Protein AF-A0A957T5J5-F1 (afdb_monomer_lite)

Sequence (113 aa):
MWCHVLLAAPVLGLGLFFVLPFGVALGLYLILVLLSLLLYAKIAESMYSPVITGREALIGQIVTTTNDGAIHWQGEWWSARPRLPSCRVRIVDLNGLEAQVESVDTVSTGRSQ

Radius of gyration: 27.14 Å; chains: 1; bounding box: 50×18×90 Å

Structure (mmCIF, N/CA/C/O backbone):
data_AF-A0A957T5J5-F1
#
_entry.id   AF-A0A957T5J5-F1
#
loop_
_atom_site.group_PDB
_atom_site.id
_atom_site.type_symbol
_atom_site.label_atom_id
_atom_site.label_alt_id
_atom_site.label_comp_id
_atom_site.label_asym_id
_atom_site.label_entity_id
_atom_site.label_seq_id
_atom_site.pdbx_PDB_ins_code
_atom_site.Cartn_x
_atom_site.Cartn_y
_atom_site.Cartn_z
_atom_site.occupancy
_atom_site.B_iso_or_equiv
_atom_site.auth_seq_id
_atom_site.auth_comp_id
_atom_site.auth_asym_id
_atom_site.auth_atom_id
_atom_site.pdbx_PDB_model_num
ATOM 1 N N . MET A 1 1 ? -5.905 -3.148 -19.528 1.00 49.50 1 MET A N 1
ATOM 2 C CA . MET A 1 1 ? -5.708 -3.097 -20.999 1.00 49.50 1 MET A CA 1
ATOM 3 C C . MET A 1 1 ? -4.505 -2.239 -21.425 1.00 49.50 1 MET A C 1
ATOM 5 O O . MET A 1 1 ? -3.931 -2.535 -22.459 1.00 49.50 1 MET A O 1
ATOM 9 N N . TRP A 1 2 ? -4.057 -1.243 -20.639 1.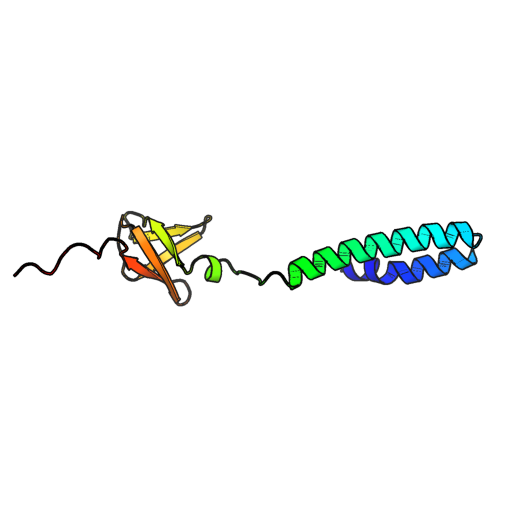00 54.22 2 TRP A N 1
ATOM 10 C CA . TRP A 1 2 ? -2.880 -0.407 -20.965 1.00 54.22 2 TRP A CA 1
ATOM 11 C C . TRP A 1 2 ? -1.510 -1.016 -20.590 1.00 54.22 2 TRP A C 1
ATOM 13 O O . TRP A 1 2 ? -0.501 -0.640 -21.178 1.00 54.22 2 TRP A O 1
ATOM 23 N N . CYS A 1 3 ? -1.453 -2.005 -19.684 1.00 58.47 3 CYS A N 1
ATOM 24 C CA . CYS A 1 3 ? -0.200 -2.696 -19.327 1.00 58.47 3 CYS A CA 1
ATOM 25 C C . CYS A 1 3 ? 0.502 -3.360 -20.523 1.00 58.47 3 CYS A C 1
ATOM 27 O O . CYS A 1 3 ? 1.724 -3.459 -20.533 1.00 58.47 3 CYS A O 1
ATOM 29 N N . HIS A 1 4 ? -0.242 -3.794 -21.544 1.00 57.38 4 HIS A N 1
ATOM 30 C CA . HIS A 1 4 ? 0.338 -4.465 -22.711 1.00 57.38 4 HIS A CA 1
ATOM 31 C C . HIS A 1 4 ? 1.097 -3.501 -23.632 1.00 57.38 4 HIS A C 1
ATOM 33 O O . HIS A 1 4 ? 2.071 -3.905 -24.258 1.00 57.38 4 HIS A O 1
ATOM 39 N N . VAL A 1 5 ? 0.709 -2.221 -23.665 1.00 61.19 5 VAL A N 1
ATOM 40 C CA . VAL A 1 5 ? 1.402 -1.187 -24.454 1.00 61.19 5 VAL A CA 1
ATOM 41 C C . VAL A 1 5 ? 2.771 -0.879 -23.848 1.00 61.19 5 VAL A C 1
ATOM 43 O O . VAL A 1 5 ? 3.754 -0.754 -24.572 1.00 61.19 5 VAL A O 1
ATOM 46 N N . LEU A 1 6 ? 2.858 -0.839 -22.515 1.00 61.22 6 LEU A N 1
ATOM 47 C CA . LEU A 1 6 ? 4.119 -0.614 -21.808 1.00 61.22 6 LEU A CA 1
ATOM 48 C C . LEU A 1 6 ? 5.092 -1.798 -21.971 1.00 61.22 6 LEU A C 1
ATOM 50 O O . LEU A 1 6 ? 6.286 -1.597 -22.157 1.00 61.22 6 LEU A O 1
ATOM 54 N N . LEU A 1 7 ? 4.568 -3.030 -21.985 1.00 60.38 7 LEU A N 1
ATOM 55 C CA . LEU A 1 7 ? 5.337 -4.253 -22.260 1.00 60.38 7 LEU A CA 1
ATOM 56 C C . LEU A 1 7 ? 5.806 -4.366 -23.721 1.00 60.38 7 LEU A C 1
ATOM 58 O O . LEU A 1 7 ? 6.778 -5.066 -23.988 1.00 60.38 7 LEU A O 1
ATOM 62 N N . ALA A 1 8 ? 5.152 -3.675 -24.661 1.00 63.19 8 ALA A N 1
ATOM 63 C CA . ALA A 1 8 ? 5.552 -3.631 -26.069 1.00 63.19 8 ALA A CA 1
ATOM 64 C C . ALA A 1 8 ? 6.620 -2.559 -26.373 1.00 63.19 8 ALA A C 1
ATOM 66 O O . ALA A 1 8 ? 7.191 -2.554 -27.466 1.00 63.19 8 ALA A O 1
ATOM 67 N N . ALA A 1 9 ? 6.939 -1.677 -25.418 1.00 63.91 9 ALA A N 1
ATOM 68 C CA . ALA A 1 9 ? 7.957 -0.636 -25.571 1.00 63.91 9 ALA A CA 1
ATOM 69 C C . ALA A 1 9 ? 9.352 -1.154 -26.003 1.00 63.91 9 ALA A C 1
ATOM 71 O O . ALA A 1 9 ? 9.962 -0.526 -26.874 1.00 63.91 9 ALA A O 1
ATOM 72 N N . PRO A 1 10 ? 9.859 -2.305 -25.508 1.00 63.78 10 PRO A N 1
ATOM 73 C CA . PRO A 1 10 ? 11.129 -2.868 -25.978 1.00 63.78 10 PRO A CA 1
ATOM 74 C C . PRO A 1 10 ? 11.076 -3.316 -27.447 1.00 63.78 10 PRO A C 1
ATOM 76 O O . PRO A 1 10 ? 12.061 -3.184 -28.171 1.00 63.78 10 PRO A O 1
ATOM 79 N N . VAL A 1 11 ? 9.915 -3.793 -27.913 1.00 68.44 11 VAL A N 1
ATOM 80 C CA . VAL A 1 11 ? 9.704 -4.223 -29.307 1.00 68.44 11 VAL A CA 1
ATOM 81 C C . VAL A 1 11 ? 9.683 -3.015 -30.249 1.00 68.44 11 VAL A C 1
ATOM 83 O O . VAL A 1 11 ? 10.287 -3.056 -31.319 1.00 68.44 11 VAL A O 1
ATOM 86 N N . LEU A 1 12 ? 9.068 -1.904 -29.824 1.00 66.69 12 LEU A N 1
ATOM 87 C CA . LEU A 1 12 ? 9.106 -0.632 -30.559 1.00 66.69 12 LEU A CA 1
ATOM 88 C C . LEU A 1 12 ? 10.530 -0.056 -30.646 1.00 66.69 12 LEU A C 1
ATOM 90 O O . LEU A 1 12 ? 10.918 0.467 -31.690 1.00 66.69 12 LEU A O 1
ATOM 94 N N . GLY A 1 13 ? 11.332 -0.208 -29.587 1.00 64.56 13 GLY A N 1
ATOM 95 C CA . GLY A 1 13 ? 12.746 0.180 -29.584 1.00 64.56 13 GLY A CA 1
ATOM 96 C C . GLY A 1 13 ? 13.601 -0.598 -30.593 1.00 64.56 13 GLY A C 1
ATOM 97 O O . GLY A 1 13 ? 14.483 -0.019 -31.225 1.00 64.56 13 GLY A O 1
ATOM 98 N N . LEU A 1 14 ? 13.299 -1.882 -30.812 1.00 66.31 14 LEU A N 1
ATOM 99 C CA . LEU A 1 14 ? 13.972 -2.712 -31.820 1.00 66.31 14 LEU A CA 1
ATOM 100 C C . LEU A 1 14 ? 13.677 -2.251 -33.256 1.00 66.31 14 LEU A C 1
ATOM 102 O O . LEU A 1 14 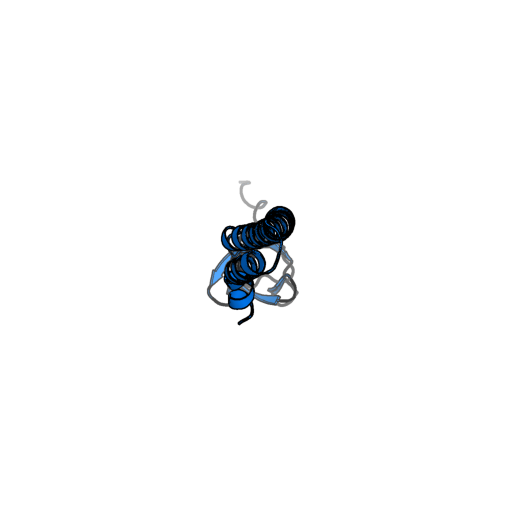? 14.573 -2.257 -34.099 1.00 66.31 14 LEU A O 1
ATOM 106 N N . GLY A 1 15 ? 12.448 -1.801 -33.530 1.00 67.44 15 GLY A N 1
ATOM 107 C CA . GLY A 1 15 ? 12.090 -1.210 -34.825 1.00 67.44 15 GLY A CA 1
ATOM 108 C C . GLY A 1 15 ? 12.859 0.083 -35.123 1.00 67.44 15 GLY A C 1
ATOM 109 O O . GLY A 1 15 ? 13.197 0.356 -36.273 1.00 67.44 15 GLY A O 1
ATOM 110 N N . LEU A 1 16 ? 13.211 0.848 -34.085 1.00 65.38 16 LEU A N 1
ATOM 111 C CA . LEU A 1 16 ? 13.984 2.085 -34.215 1.00 65.38 16 LEU A CA 1
ATOM 112 C C . LEU A 1 16 ? 15.431 1.840 -34.672 1.00 65.38 16 LEU A C 1
ATOM 114 O O . LEU A 1 16 ? 15.971 2.644 -35.429 1.00 65.38 16 LEU A O 1
ATOM 118 N N . PHE A 1 17 ? 16.036 0.714 -34.279 1.00 66.69 17 PHE A N 1
ATOM 119 C CA . PHE A 1 17 ? 17.382 0.316 -34.715 1.00 66.69 17 PHE A CA 1
ATOM 120 C C . PHE A 1 17 ? 17.483 0.026 -36.219 1.00 66.69 17 PHE A C 1
ATOM 122 O O . PHE A 1 17 ? 18.576 0.079 -36.775 1.00 66.69 17 PHE A O 1
ATOM 129 N N . PHE A 1 18 ? 16.358 -0.261 -36.881 1.00 69.19 18 PHE A N 1
ATOM 130 C CA . PHE A 1 18 ? 16.314 -0.495 -38.326 1.00 69.19 18 PHE A CA 1
ATOM 131 C C . PHE A 1 18 ? 16.289 0.795 -39.157 1.00 69.19 18 PHE A C 1
ATOM 133 O O . PHE A 1 18 ? 16.599 0.754 -40.345 1.00 69.19 18 PHE A O 1
ATOM 140 N N . VAL A 1 19 ? 15.914 1.930 -38.556 1.00 68.75 19 VAL A N 1
ATOM 141 C CA . VAL A 1 19 ? 15.697 3.203 -39.272 1.00 68.75 19 VAL A CA 1
ATOM 142 C C . VAL A 1 19 ? 16.691 4.285 -38.838 1.00 68.75 19 VAL A C 1
ATOM 144 O O . VAL A 1 19 ? 17.053 5.139 -39.645 1.00 68.75 19 VAL A O 1
ATOM 147 N N . LEU A 1 20 ? 17.153 4.261 -37.582 1.00 65.81 20 LEU A N 1
ATOM 148 C CA . LEU A 1 20 ? 18.031 5.286 -37.012 1.00 65.81 20 LEU A CA 1
ATOM 149 C C . LEU A 1 20 ? 19.477 4.794 -36.817 1.00 65.81 20 LEU A C 1
ATOM 151 O O . LEU A 1 20 ? 19.698 3.635 -36.468 1.00 65.81 20 LEU A O 1
ATOM 155 N N . PRO A 1 21 ? 20.478 5.689 -36.950 1.00 73.94 21 PRO A N 1
ATOM 156 C CA . PRO A 1 21 ? 21.867 5.374 -36.636 1.00 73.94 21 PRO A CA 1
ATOM 157 C C . PRO A 1 21 ? 22.022 4.914 -35.180 1.00 73.94 21 PRO A C 1
ATOM 159 O O . PRO A 1 21 ? 21.412 5.470 -34.262 1.00 73.94 21 PRO A O 1
ATOM 162 N N . PHE A 1 22 ? 22.894 3.919 -34.986 1.00 70.44 22 PHE A N 1
ATOM 163 C CA . PHE A 1 22 ? 23.053 3.131 -33.756 1.00 70.44 22 PHE A CA 1
ATOM 164 C C . PHE A 1 22 ? 23.092 3.973 -32.470 1.00 70.44 22 PHE A C 1
ATOM 166 O O . PHE A 1 22 ? 22.442 3.633 -31.487 1.00 70.44 22 PHE A O 1
ATOM 173 N N . GLY A 1 23 ? 23.803 5.107 -32.479 1.00 73.06 23 GLY A N 1
ATOM 174 C CA . GLY A 1 23 ? 23.922 5.982 -31.308 1.00 73.06 23 GLY A CA 1
ATOM 175 C C . GLY A 1 23 ? 22.606 6.643 -30.879 1.00 73.06 23 GLY A C 1
ATOM 176 O O . GLY A 1 23 ? 22.325 6.730 -29.685 1.00 73.06 23 GLY A O 1
ATOM 177 N N . VAL A 1 24 ? 21.769 7.067 -31.832 1.00 74.69 24 VAL A N 1
ATOM 178 C CA . VAL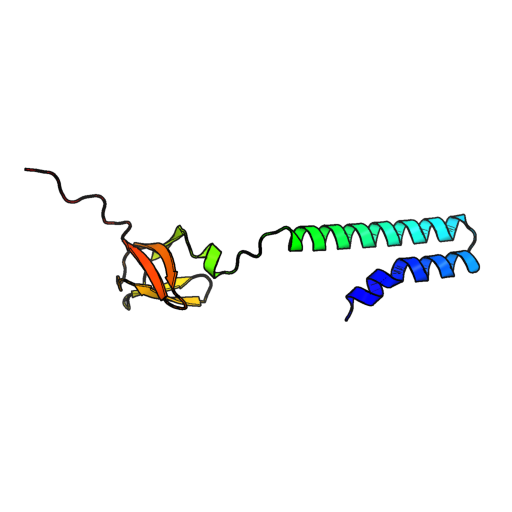 A 1 24 ? 20.483 7.722 -31.529 1.00 74.69 24 VAL A CA 1
ATOM 179 C C . VAL A 1 24 ? 19.457 6.685 -31.071 1.00 74.69 24 VAL A C 1
ATOM 181 O O . VAL A 1 24 ? 18.740 6.912 -30.097 1.00 74.69 24 VAL A O 1
ATOM 184 N N . ALA A 1 25 ? 19.434 5.518 -31.723 1.00 75.31 25 ALA A N 1
ATOM 185 C CA . ALA A 1 25 ? 18.567 4.409 -31.332 1.00 75.31 25 ALA A CA 1
ATOM 186 C C . ALA A 1 25 ? 18.901 3.896 -29.920 1.00 75.31 25 ALA A C 1
ATOM 188 O O . ALA A 1 25 ? 17.995 3.695 -29.111 1.00 75.31 25 ALA A O 1
ATOM 189 N N . LEU A 1 26 ? 20.192 3.771 -29.588 1.00 77.12 26 LEU A N 1
ATOM 190 C CA . LEU A 1 26 ? 20.646 3.366 -28.257 1.00 77.12 26 LEU A CA 1
ATOM 191 C C . LEU A 1 26 ? 20.213 4.364 -27.174 1.00 77.12 26 LEU A C 1
ATOM 193 O O . LEU A 1 26 ? 19.730 3.948 -26.122 1.00 77.12 26 LEU A O 1
ATOM 197 N N . GLY A 1 27 ? 20.342 5.670 -27.433 1.00 79.75 27 GLY A N 1
ATOM 198 C CA . GLY A 1 27 ? 19.916 6.709 -26.493 1.00 79.75 27 GLY A CA 1
ATOM 199 C C . GLY A 1 27 ? 18.415 6.651 -26.196 1.00 79.75 27 GLY A C 1
ATOM 200 O O . GLY A 1 27 ? 18.011 6.632 -25.034 1.00 79.75 27 GLY A O 1
ATOM 201 N N . LEU A 1 28 ? 17.585 6.549 -27.238 1.00 77.62 28 LEU A N 1
ATOM 202 C CA . LEU A 1 28 ? 16.129 6.440 -27.087 1.00 77.62 28 LEU A CA 1
ATOM 203 C C . LEU A 1 28 ? 15.714 5.133 -26.400 1.00 77.62 28 LEU A C 1
ATOM 205 O O . LEU A 1 28 ? 14.822 5.138 -25.550 1.00 77.62 28 LEU A O 1
ATOM 209 N N . TYR A 1 29 ? 16.392 4.028 -26.717 1.00 75.75 29 TYR A N 1
ATOM 210 C CA . TYR A 1 29 ? 16.158 2.739 -26.073 1.00 75.75 29 TYR A CA 1
ATOM 211 C C . TYR A 1 29 ? 16.483 2.781 -24.576 1.00 75.75 29 TYR A C 1
ATOM 213 O O . TYR A 1 29 ? 15.677 2.335 -23.763 1.00 75.75 29 TYR A O 1
ATOM 221 N N . LEU A 1 30 ? 17.620 3.367 -24.191 1.00 80.38 30 LEU A N 1
ATOM 222 C CA . LEU A 1 30 ? 17.994 3.510 -22.782 1.00 80.38 30 LEU A CA 1
ATOM 223 C C . LEU A 1 30 ? 16.984 4.353 -21.998 1.00 80.38 30 LEU A C 1
ATOM 225 O O . LEU A 1 30 ? 16.639 3.987 -20.876 1.00 80.38 30 LEU A O 1
ATOM 229 N N . ILE A 1 31 ? 16.466 5.435 -22.589 1.00 83.06 31 ILE A N 1
ATOM 230 C CA . ILE A 1 31 ? 15.419 6.257 -21.964 1.00 83.06 31 ILE A CA 1
ATOM 231 C C . ILE A 1 31 ? 14.144 5.433 -21.744 1.00 83.06 31 ILE A C 1
ATOM 233 O O . ILE A 1 31 ? 13.573 5.462 -20.654 1.00 83.06 31 ILE A O 1
ATOM 237 N N . LEU A 1 32 ? 13.717 4.666 -22.751 1.00 82.56 32 LEU A N 1
ATOM 238 C CA . LEU A 1 32 ? 12.544 3.792 -22.651 1.00 82.56 32 LEU A CA 1
ATOM 239 C C . LEU A 1 32 ? 12.713 2.719 -21.573 1.00 82.56 32 LEU A C 1
ATOM 241 O O . LEU A 1 32 ? 11.806 2.515 -20.765 1.00 82.56 32 LEU A O 1
ATOM 245 N N . VAL A 1 33 ? 13.873 2.060 -21.530 1.00 82.50 33 VAL A N 1
ATOM 246 C CA . VAL A 1 33 ? 14.186 1.048 -20.511 1.00 82.50 33 VAL A CA 1
ATOM 247 C C . VAL A 1 33 ? 14.175 1.668 -19.119 1.00 82.50 33 VAL A C 1
ATOM 249 O O . VAL A 1 33 ? 13.559 1.105 -18.216 1.00 82.50 33 VAL A O 1
ATOM 252 N N . LEU A 1 34 ? 14.796 2.837 -18.943 1.00 86.31 34 LEU A N 1
ATOM 253 C CA . LEU A 1 34 ? 14.825 3.529 -17.657 1.00 86.31 34 LEU A CA 1
ATOM 254 C C . LEU A 1 34 ? 13.411 3.887 -17.184 1.00 86.31 34 LEU A C 1
ATOM 256 O O . LEU A 1 34 ? 13.060 3.625 -16.034 1.00 86.31 34 LEU A O 1
ATOM 260 N N . LEU A 1 35 ? 12.579 4.429 -18.076 1.00 84.06 35 LEU A N 1
ATOM 261 C CA . LEU A 1 35 ? 11.198 4.783 -17.756 1.00 84.06 35 LEU A CA 1
ATOM 262 C C . LEU A 1 35 ? 10.367 3.542 -17.397 1.00 84.06 35 LEU A C 1
ATOM 264 O O . LEU A 1 35 ? 9.626 3.552 -16.413 1.00 84.06 35 LEU A O 1
ATOM 268 N N . SER A 1 36 ? 10.534 2.455 -18.154 1.00 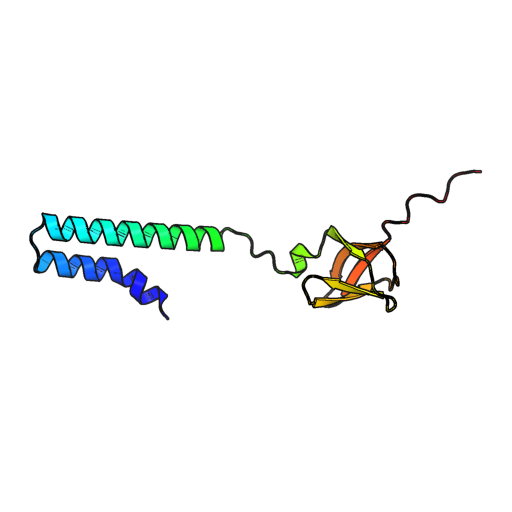79.12 36 SER A N 1
ATOM 269 C CA . SER A 1 36 ? 9.879 1.178 -17.870 1.00 79.12 36 SER A CA 1
ATOM 270 C C . SER A 1 36 ? 10.301 0.626 -16.512 1.00 79.12 36 SER A C 1
ATOM 272 O O . SER A 1 36 ? 9.450 0.156 -15.761 1.00 79.12 36 SER A O 1
ATOM 274 N N . LEU A 1 37 ? 11.592 0.695 -16.178 1.00 84.50 37 LEU A N 1
ATOM 275 C CA . LEU A 1 37 ? 12.121 0.196 -14.913 1.00 84.50 37 LEU A CA 1
ATOM 276 C C . LEU A 1 37 ? 11.577 0.996 -13.724 1.00 84.50 37 LEU A C 1
ATOM 278 O O . LEU A 1 37 ? 11.181 0.399 -12.726 1.00 84.50 37 LEU A O 1
ATOM 282 N N . LEU A 1 38 ? 11.489 2.326 -13.847 1.00 85.50 38 LEU A N 1
ATOM 283 C CA . LEU A 1 38 ? 10.889 3.190 -12.825 1.00 85.50 38 LEU A CA 1
ATOM 284 C C . LEU A 1 38 ? 9.411 2.859 -12.592 1.00 85.50 38 LEU A C 1
ATOM 286 O O . LEU A 1 38 ? 8.977 2.759 -11.443 1.00 85.50 38 LEU A O 1
ATOM 290 N N . LEU A 1 39 ? 8.641 2.645 -13.664 1.00 83.06 39 LEU A N 1
ATOM 291 C CA . LEU A 1 39 ? 7.246 2.221 -13.536 1.00 83.06 39 LEU A CA 1
ATOM 292 C C . LEU A 1 39 ? 7.139 0.840 -12.883 1.00 83.06 39 LEU A C 1
ATOM 294 O O . LEU A 1 39 ? 6.328 0.656 -11.977 1.00 83.06 39 LEU A O 1
ATOM 298 N N . TYR A 1 40 ? 7.969 -0.116 -13.302 1.00 79.44 40 TYR A N 1
ATOM 299 C CA . TYR A 1 40 ? 7.965 -1.463 -12.732 1.00 79.44 40 TYR A CA 1
ATOM 300 C C . TYR A 1 40 ? 8.337 -1.457 -11.251 1.00 79.44 40 TYR A C 1
ATOM 302 O O . TYR A 1 40 ? 7.709 -2.161 -10.467 1.00 79.44 40 TYR A O 1
ATOM 310 N N . ALA A 1 41 ? 9.305 -0.628 -10.855 1.00 82.81 41 ALA A N 1
ATOM 311 C CA . ALA A 1 41 ? 9.681 -0.446 -9.460 1.00 82.81 41 ALA A CA 1
ATOM 312 C C . ALA A 1 41 ? 8.502 0.081 -8.631 1.00 82.81 41 ALA A C 1
ATOM 314 O O . ALA A 1 41 ? 8.236 -0.448 -7.558 1.00 82.81 41 ALA A O 1
ATOM 315 N N . LYS A 1 42 ? 7.743 1.054 -9.150 1.00 79.56 42 LYS A N 1
ATOM 316 C CA . LYS A 1 42 ? 6.543 1.583 -8.481 1.00 79.56 42 LYS A CA 1
ATOM 317 C C . LYS A 1 42 ? 5.411 0.563 -8.379 1.00 79.56 42 LYS A C 1
ATOM 319 O O . LYS A 1 42 ? 4.739 0.487 -7.354 1.00 79.56 42 LYS A O 1
ATOM 324 N N . ILE A 1 43 ? 5.206 -0.240 -9.420 1.00 78.38 43 ILE A N 1
ATOM 325 C CA . ILE A 1 43 ? 4.218 -1.325 -9.399 1.00 78.38 43 ILE A CA 1
ATOM 326 C C . ILE A 1 43 ? 4.640 -2.404 -8.397 1.00 78.38 43 ILE A C 1
ATOM 328 O O . ILE A 1 43 ? 3.818 -2.852 -7.606 1.00 78.38 43 ILE A O 1
ATOM 332 N N . ALA A 1 44 ? 5.918 -2.787 -8.389 1.00 77.81 44 ALA A N 1
ATOM 333 C CA . ALA A 1 44 ? 6.458 -3.746 -7.435 1.00 77.81 44 ALA A CA 1
ATOM 334 C C . ALA A 1 44 ? 6.348 -3.221 -5.998 1.00 77.81 44 ALA A C 1
ATOM 336 O O . ALA A 1 44 ? 5.908 -3.959 -5.128 1.00 77.81 44 ALA A O 1
ATOM 337 N N . GLU A 1 45 ? 6.655 -1.947 -5.755 1.00 77.81 45 GLU A N 1
ATOM 338 C CA . GLU A 1 45 ? 6.446 -1.282 -4.462 1.00 77.81 45 GLU A CA 1
ATOM 339 C C . GLU A 1 45 ? 4.976 -1.382 -4.021 1.00 77.81 45 GLU A C 1
ATOM 341 O O . GLU A 1 45 ? 4.702 -1.735 -2.880 1.00 77.81 45 GLU A O 1
ATOM 346 N N . SER A 1 46 ? 4.025 -1.185 -4.939 1.00 66.56 46 SER A N 1
ATOM 347 C CA . SER A 1 46 ? 2.594 -1.352 -4.658 1.00 66.56 46 SER A CA 1
ATOM 348 C C . SER A 1 46 ? 2.158 -2.808 -4.460 1.00 66.56 46 SER A C 1
ATOM 350 O O . SER A 1 46 ? 1.193 -3.034 -3.739 1.00 66.56 46 SER A O 1
ATOM 352 N N . MET A 1 47 ? 2.804 -3.781 -5.109 1.00 66.00 47 MET A N 1
ATOM 353 C CA . MET A 1 47 ? 2.490 -5.211 -4.957 1.00 66.00 47 MET A CA 1
ATOM 354 C C . MET A 1 47 ? 3.115 -5.820 -3.698 1.00 66.00 47 MET A C 1
ATOM 356 O O . MET A 1 47 ? 2.541 -6.735 -3.116 1.00 66.00 47 MET A O 1
ATOM 360 N N . TYR A 1 48 ? 4.295 -5.339 -3.301 1.00 64.94 48 TYR A N 1
ATOM 361 C CA . TYR A 1 48 ? 4.974 -5.735 -2.067 1.00 64.94 48 TYR A CA 1
ATOM 362 C C . TYR A 1 48 ? 4.504 -4.936 -0.854 1.00 64.94 48 TYR A C 1
ATOM 364 O O . TYR A 1 48 ? 4.749 -5.360 0.274 1.00 64.94 48 TYR A O 1
ATOM 372 N N . SER A 1 49 ? 3.817 -3.809 -1.059 1.00 50.56 49 SER A N 1
ATOM 373 C CA . SER A 1 49 ? 3.028 -3.202 0.002 1.00 50.56 49 SER A CA 1
ATOM 374 C C . SER A 1 49 ? 1.887 -4.171 0.319 1.00 50.56 49 SER A C 1
ATOM 376 O O . SER A 1 49 ? 1.071 -4.440 -0.568 1.00 50.56 49 SER A O 1
ATOM 378 N N . PRO A 1 50 ? 1.846 -4.766 1.527 1.00 49.53 50 PRO A N 1
ATOM 379 C CA . PRO A 1 50 ? 0.730 -5.613 1.904 1.00 49.53 50 PRO A CA 1
ATOM 380 C C . PRO A 1 50 ? -0.534 -4.787 1.707 1.00 49.53 50 PRO A C 1
ATOM 382 O O . PRO A 1 50 ? -0.604 -3.639 2.148 1.00 49.53 50 PRO A O 1
ATOM 385 N N . VAL A 1 51 ? -1.502 -5.351 0.987 1.00 52.66 51 VAL A N 1
ATOM 386 C CA . VAL A 1 51 ? -2.819 -4.747 0.823 1.00 52.66 51 VAL A CA 1
ATOM 387 C C . VAL A 1 51 ? -3.442 -4.744 2.210 1.00 52.66 51 VAL A C 1
ATOM 389 O O . VAL A 1 51 ? -4.133 -5.686 2.569 1.00 52.66 51 VAL A O 1
ATOM 392 N N . ILE A 1 52 ? -3.146 -3.719 3.010 1.00 52.00 52 ILE A N 1
ATOM 393 C CA . ILE A 1 52 ? -3.851 -3.448 4.251 1.00 52.00 52 ILE A CA 1
ATOM 394 C C . ILE A 1 52 ? -5.241 -3.053 3.787 1.00 52.00 52 ILE A C 1
ATOM 396 O O . ILE A 1 52 ? -5.515 -1.905 3.428 1.00 52.00 52 ILE A O 1
ATOM 400 N N . THR A 1 53 ? -6.111 -4.046 3.694 1.00 57.00 53 THR A N 1
ATOM 401 C CA . THR A 1 53 ? -7.527 -3.787 3.504 1.00 57.00 53 THR A CA 1
ATOM 402 C C . THR A 1 53 ? -7.993 -2.972 4.714 1.00 57.00 53 THR A C 1
ATOM 404 O O . THR A 1 53 ? -7.482 -3.162 5.817 1.00 57.00 53 THR A O 1
ATOM 407 N N . GLY A 1 54 ? -8.946 -2.043 4.551 1.00 58.88 54 GLY A N 1
ATOM 408 C CA . GLY A 1 54 ? -9.422 -1.189 5.659 1.00 58.88 54 GLY A CA 1
ATOM 409 C C . GLY A 1 54 ? -9.803 -1.971 6.930 1.00 58.88 54 GLY A C 1
ATOM 410 O O . GLY A 1 54 ? -9.702 -1.449 8.033 1.00 58.88 54 GLY A O 1
ATOM 411 N N . ARG A 1 55 ? -10.125 -3.263 6.777 1.00 60.69 55 ARG A N 1
ATOM 412 C CA . ARG A 1 55 ? -10.375 -4.238 7.845 1.00 60.69 55 ARG A CA 1
ATOM 413 C C . ARG A 1 55 ? -9.143 -4.511 8.719 1.00 60.69 55 ARG A C 1
ATOM 415 O O . ARG A 1 55 ? -9.241 -4.464 9.938 1.00 60.69 55 ARG A O 1
ATOM 422 N N . GLU A 1 56 ? -7.977 -4.747 8.129 1.00 64.94 56 GLU A N 1
ATOM 423 C CA . GLU A 1 56 ? -6.739 -4.997 8.886 1.00 64.94 56 GLU A CA 1
ATOM 424 C C . GLU A 1 56 ? -6.200 -3.712 9.526 1.00 64.94 56 GLU A C 1
ATOM 426 O O . GLU A 1 56 ? -5.641 -3.762 10.617 1.00 64.94 56 GLU A O 1
ATOM 431 N N . ALA A 1 57 ? -6.434 -2.550 8.900 1.00 69.38 57 ALA A N 1
ATOM 432 C CA . ALA A 1 57 ? -6.122 -1.245 9.493 1.00 69.38 57 ALA A CA 1
ATOM 433 C C . ALA A 1 57 ? -7.021 -0.884 10.689 1.00 69.38 57 ALA A C 1
ATOM 435 O O . ALA A 1 57 ? -6.625 -0.061 11.518 1.00 69.38 57 ALA A O 1
ATOM 436 N N . LEU A 1 58 ? -8.229 -1.458 10.759 1.00 73.94 58 LEU A N 1
ATOM 437 C CA . LEU A 1 58 ? -9.178 -1.232 11.851 1.00 73.94 58 LEU A CA 1
ATOM 438 C C . LEU A 1 58 ? -8.721 -1.911 13.148 1.00 73.94 58 LEU A C 1
ATOM 440 O O . LEU A 1 58 ? -8.925 -1.364 14.232 1.00 73.94 58 LEU A O 1
ATOM 444 N N . ILE A 1 59 ? -8.117 -3.098 13.048 1.00 80.06 59 ILE A N 1
ATOM 445 C CA . ILE A 1 59 ? -7.706 -3.900 14.205 1.00 80.06 59 ILE A CA 1
ATOM 446 C C . ILE A 1 59 ? -6.551 -3.198 14.937 1.00 80.06 59 ILE A C 1
ATOM 448 O O . ILE A 1 59 ? -5.537 -2.831 14.351 1.00 80.06 59 ILE A O 1
ATOM 452 N N . GLY A 1 60 ? -6.712 -2.996 16.244 1.00 79.19 60 GLY A N 1
ATOM 453 C CA . GLY A 1 60 ? -5.764 -2.303 17.118 1.00 79.19 60 GLY A CA 1
ATOM 454 C C . GLY A 1 60 ? -6.021 -0.802 17.283 1.00 79.19 60 GLY A C 1
ATOM 455 O O . GLY A 1 60 ? -5.418 -0.184 18.165 1.00 79.19 60 GLY A O 1
ATOM 456 N N . GLN A 1 61 ? -6.931 -0.208 16.503 1.00 83.38 61 GLN A N 1
ATOM 457 C CA . GLN A 1 61 ? -7.268 1.211 16.629 1.00 83.38 61 GLN A CA 1
ATOM 458 C C . GLN A 1 61 ? -8.143 1.489 17.855 1.00 83.38 61 GLN A C 1
ATOM 460 O O . GLN A 1 61 ? -9.015 0.696 18.220 1.00 83.38 61 GLN A O 1
ATOM 465 N N . ILE A 1 62 ? -7.916 2.647 18.480 1.00 85.62 62 ILE A N 1
ATOM 466 C CA . ILE A 1 62 ? -8.737 3.163 19.579 1.00 85.62 62 ILE A CA 1
ATOM 467 C C . ILE A 1 62 ? -9.639 4.250 19.014 1.00 85.62 62 ILE A C 1
ATOM 469 O O . ILE A 1 62 ? -9.166 5.280 18.536 1.00 85.62 62 ILE A O 1
ATOM 473 N N . VAL A 1 63 ? -10.942 4.020 19.087 1.00 86.06 63 VAL A N 1
ATOM 474 C CA . VAL A 1 63 ? -11.965 4.899 18.520 1.00 86.06 63 VAL A CA 1
ATOM 475 C C . VAL A 1 63 ? -13.008 5.230 19.576 1.00 86.06 63 VAL A C 1
ATOM 477 O O . VAL A 1 63 ? -13.271 4.445 20.490 1.00 86.06 63 VAL A O 1
ATOM 480 N N . THR A 1 64 ? -13.606 6.411 19.457 1.00 86.50 64 THR A N 1
ATOM 481 C CA . THR A 1 64 ? -14.751 6.796 20.283 1.00 86.50 64 THR A CA 1
ATOM 482 C C . THR A 1 64 ? -16.024 6.393 19.558 1.00 86.50 64 THR A C 1
ATOM 484 O O . THR A 1 64 ? -16.228 6.728 18.392 1.00 86.50 64 THR A O 1
ATOM 487 N N . THR A 1 65 ? -16.870 5.655 20.256 1.00 86.38 65 THR A N 1
ATOM 488 C CA . THR A 1 65 ? -18.189 5.247 19.767 1.00 86.38 65 THR A CA 1
ATOM 489 C C . THR A 1 65 ? -19.177 6.411 19.805 1.00 86.38 65 THR A C 1
ATOM 491 O O . THR A 1 65 ? -19.046 7.342 20.598 1.00 86.38 65 THR A O 1
ATOM 494 N N . THR A 1 66 ? -20.186 6.362 18.939 1.00 86.06 66 THR A N 1
ATOM 495 C CA . THR A 1 66 ? -21.309 7.315 18.939 1.00 86.06 66 THR A CA 1
ATOM 496 C C . THR A 1 66 ? -22.307 6.956 20.054 1.00 86.06 66 THR A C 1
ATOM 498 O O . THR A 1 66 ? -22.217 5.879 20.643 1.00 86.06 66 THR A O 1
ATOM 501 N N . ASN A 1 67 ? -23.296 7.815 20.325 1.00 82.56 67 ASN A N 1
ATOM 502 C CA . ASN A 1 67 ? -24.385 7.540 21.276 1.00 82.56 67 ASN A CA 1
ATOM 503 C C . ASN A 1 67 ? -25.147 6.229 20.987 1.00 82.56 67 ASN A C 1
ATOM 505 O O . ASN A 1 67 ? -25.652 5.606 21.913 1.00 82.56 67 ASN A O 1
ATOM 509 N N . ASP A 1 68 ? -25.182 5.776 19.730 1.00 80.31 68 ASP A N 1
ATOM 510 C CA . ASP A 1 68 ? -25.814 4.506 19.336 1.00 80.31 68 ASP A CA 1
ATOM 511 C C . ASP A 1 68 ? -24.877 3.288 19.479 1.00 80.31 68 ASP A C 1
ATOM 513 O O . ASP A 1 68 ? -25.239 2.160 19.136 1.00 80.31 68 ASP A O 1
ATOM 517 N N . GLY A 1 69 ? -23.648 3.507 19.959 1.00 80.94 69 GLY A N 1
ATOM 518 C CA . GLY A 1 69 ? -22.590 2.500 20.059 1.00 80.94 69 GLY A CA 1
ATOM 519 C C . GLY A 1 69 ? -22.020 2.052 18.710 1.00 80.94 69 GLY A C 1
ATOM 520 O O . GLY A 1 69 ? -21.386 1.004 18.628 1.00 80.94 69 GLY A O 1
ATOM 521 N N . ALA A 1 70 ? -22.254 2.823 17.646 1.00 84.94 70 ALA A N 1
ATOM 522 C CA . ALA A 1 70 ? -21.622 2.629 16.345 1.00 84.94 70 ALA A CA 1
ATOM 523 C C . ALA A 1 70 ? -20.239 3.296 16.295 1.00 84.94 70 ALA A C 1
ATOM 525 O O . ALA A 1 70 ? -19.997 4.316 16.950 1.00 84.94 70 ALA A O 1
ATOM 526 N N . ILE A 1 71 ? -19.345 2.729 15.491 1.00 85.75 71 ILE A N 1
ATOM 527 C CA . ILE A 1 71 ? -17.995 3.239 15.249 1.00 85.75 71 ILE A CA 1
ATOM 528 C C . ILE A 1 71 ? -17.974 3.897 13.877 1.00 85.75 71 ILE A C 1
ATOM 530 O O . ILE A 1 71 ? -18.408 3.297 12.898 1.00 85.75 71 ILE A O 1
ATOM 534 N N . HIS A 1 72 ? -17.441 5.112 13.808 1.00 83.81 72 HIS A N 1
ATOM 535 C CA . HIS A 1 72 ? -17.209 5.811 12.552 1.00 83.81 72 HIS A CA 1
ATOM 536 C C . HIS A 1 72 ? -15.702 5.921 12.311 1.00 83.81 72 HIS A C 1
ATOM 538 O O . HIS A 1 72 ? -14.997 6.567 13.090 1.00 83.81 72 HIS A O 1
ATOM 544 N N . TRP A 1 73 ? -15.200 5.283 11.253 1.00 79.19 73 TRP A N 1
ATOM 545 C CA . TRP A 1 73 ? -13.773 5.265 10.928 1.00 79.19 73 TRP A CA 1
ATOM 546 C C 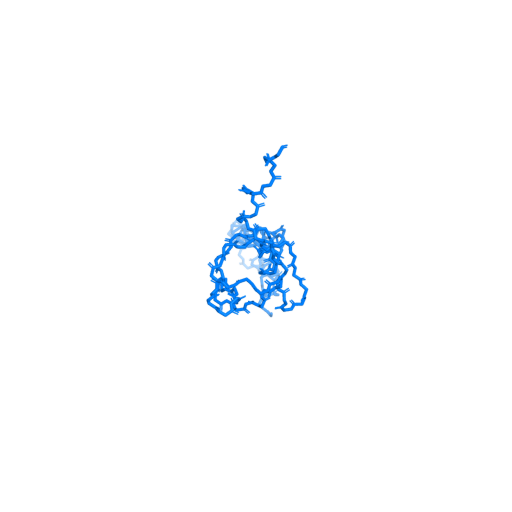. TRP A 1 73 ? -13.563 5.469 9.429 1.00 79.19 73 TRP A C 1
ATOM 548 O O . TRP A 1 73 ? -14.138 4.748 8.625 1.00 79.19 73 TRP A O 1
ATOM 558 N N . GLN A 1 74 ? -12.771 6.483 9.057 1.00 75.12 74 GLN A N 1
ATOM 559 C CA . GLN A 1 74 ? -12.460 6.845 7.659 1.00 75.12 74 GLN A CA 1
ATOM 560 C C . GLN A 1 74 ? -13.692 6.960 6.726 1.00 75.12 74 GLN A C 1
ATOM 562 O O . GLN A 1 74 ? -13.590 6.731 5.526 1.00 75.12 74 GLN A O 1
ATOM 567 N N . GLY A 1 75 ? -14.860 7.340 7.262 1.00 75.75 75 GLY A N 1
ATOM 568 C CA . GLY A 1 75 ? -16.104 7.468 6.489 1.00 75.75 75 GLY A CA 1
ATOM 569 C C . GLY A 1 75 ? -16.963 6.200 6.426 1.00 75.75 75 GLY A C 1
ATOM 570 O O . GLY A 1 75 ? -18.034 6.230 5.821 1.00 75.75 75 GLY A O 1
ATOM 571 N N . GLU A 1 76 ? -16.536 5.106 7.060 1.00 78.56 76 GLU A N 1
ATOM 572 C CA . GLU A 1 76 ? -17.302 3.865 7.177 1.00 78.56 76 GLU A CA 1
ATOM 573 C C . GLU A 1 76 ? -17.931 3.719 8.568 1.00 78.56 76 GLU A C 1
ATOM 575 O O . GLU A 1 76 ? -17.327 4.054 9.593 1.00 78.56 76 GLU A O 1
ATOM 580 N N . TRP A 1 77 ? -19.155 3.186 8.597 1.00 83.88 77 TRP A N 1
ATOM 581 C CA . TRP A 1 77 ? -19.898 2.892 9.819 1.00 83.88 77 TRP A CA 1
ATOM 582 C C . TRP A 1 77 ? -19.810 1.408 10.152 1.00 83.88 77 TRP A C 1
ATOM 584 O O . TRP A 1 77 ? -20.204 0.556 9.356 1.00 83.88 77 TRP A O 1
ATOM 594 N N . TRP A 1 78 ? -19.348 1.114 11.361 1.00 85.38 78 TRP A N 1
ATOM 595 C CA . TRP A 1 78 ? -19.160 -0.238 11.868 1.00 85.38 78 TRP A CA 1
ATOM 596 C C . TRP A 1 78 ? -20.017 -0.469 13.112 1.00 85.38 78 TRP A C 1
ATOM 598 O O . TRP A 1 78 ? -20.130 0.393 13.989 1.00 85.38 78 TRP A O 1
ATOM 608 N N . SER A 1 79 ? -20.623 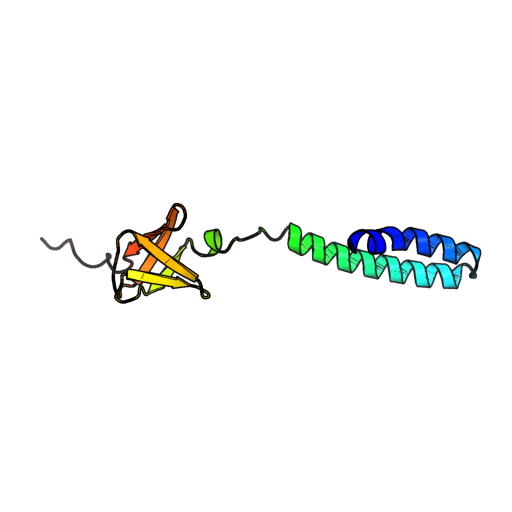-1.654 13.199 1.00 86.19 79 SER A N 1
ATOM 609 C CA . SER A 1 79 ? -21.393 -2.061 14.378 1.00 86.19 79 SER A CA 1
ATOM 610 C C . SER A 1 79 ? -20.448 -2.611 15.439 1.00 86.19 79 SER A C 1
ATOM 612 O O . SER A 1 79 ? -19.732 -3.565 15.163 1.00 86.19 79 SER A O 1
ATOM 614 N N . ALA A 1 80 ? -20.439 -2.046 16.647 1.00 86.25 80 ALA A N 1
ATOM 615 C CA . ALA A 1 80 ? -19.584 -2.534 17.727 1.00 86.25 80 ALA A CA 1
ATOM 616 C C . ALA A 1 80 ? -20.268 -3.640 18.550 1.00 86.25 80 ALA A C 1
ATOM 618 O O . ALA A 1 80 ? -21.445 -3.514 18.914 1.00 86.25 80 ALA A O 1
ATOM 619 N N . ARG A 1 81 ? -19.516 -4.688 18.909 1.00 85.50 81 ARG A N 1
ATOM 620 C CA . ARG A 1 81 ? -19.878 -5.646 19.963 1.00 85.50 81 ARG A CA 1
ATOM 621 C C . ARG A 1 81 ? -18.779 -5.729 21.029 1.00 85.50 81 ARG A C 1
ATOM 623 O O . ARG A 1 81 ? -17.647 -6.048 20.677 1.00 85.50 81 ARG A O 1
ATOM 630 N N . PRO A 1 82 ? -19.103 -5.545 22.320 1.00 80.88 82 PRO A N 1
ATOM 631 C CA . PRO A 1 82 ? -20.396 -5.122 22.853 1.00 80.88 82 PRO A CA 1
ATOM 632 C C . PRO A 1 82 ? -20.724 -3.676 22.450 1.00 80.88 82 PRO A C 1
ATOM 634 O O . PRO A 1 82 ? -19.834 -2.869 22.184 1.00 80.88 82 PRO A O 1
ATOM 637 N N . ARG A 1 83 ? -22.020 -3.347 22.389 1.00 82.62 83 ARG A N 1
ATOM 638 C CA . ARG A 1 83 ? -22.478 -1.994 22.058 1.00 82.62 83 ARG A CA 1
ATOM 639 C C . ARG A 1 83 ? -22.198 -1.079 23.251 1.00 82.62 83 ARG A C 1
ATOM 641 O O . ARG A 1 83 ? -22.958 -1.060 24.214 1.00 82.62 83 ARG A O 1
ATOM 648 N N . LEU A 1 84 ? -21.085 -0.360 23.182 1.00 80.75 84 LEU A N 1
ATOM 649 C CA . LEU A 1 84 ? -20.654 0.610 24.183 1.00 80.75 84 LEU A CA 1
ATOM 650 C C . LEU A 1 84 ? -20.912 2.005 23.611 1.00 80.75 84 LEU A C 1
ATOM 652 O O . LEU A 1 84 ? -20.237 2.363 22.657 1.00 80.75 84 LEU A O 1
ATOM 656 N N . PRO A 1 85 ? -21.909 2.760 24.094 1.00 85.12 85 PRO A N 1
ATOM 657 C CA . PRO A 1 85 ? -22.198 4.097 23.590 1.00 85.12 85 PRO A CA 1
ATOM 658 C C . PRO A 1 85 ? -21.290 5.151 24.234 1.00 85.12 85 PRO A C 1
ATOM 660 O O . PRO A 1 85 ? -21.117 5.164 25.450 1.00 85.12 85 PRO A O 1
ATOM 663 N N . SER A 1 86 ? -20.746 6.062 23.425 1.00 84.50 86 SER A N 1
ATOM 664 C CA . SER A 1 86 ? -19.939 7.211 23.876 1.00 84.50 86 SER A CA 1
ATOM 665 C C . SER A 1 86 ? -18.725 6.860 24.753 1.00 84.50 86 SER A C 1
ATOM 667 O O . SER A 1 86 ? -18.256 7.679 25.544 1.00 84.50 86 SER A O 1
ATOM 669 N N . CYS A 1 87 ? -18.179 5.655 24.578 1.00 84.62 87 CYS A N 1
ATOM 670 C CA . CYS A 1 87 ? -16.970 5.172 25.244 1.00 84.62 87 CYS A CA 1
ATOM 671 C C . CYS A 1 87 ? -15.799 5.054 24.265 1.00 84.62 87 CYS A C 1
ATOM 673 O O . CYS A 1 87 ? -15.990 4.840 23.059 1.00 84.62 87 CYS A O 1
ATOM 675 N N . ARG A 1 88 ? -14.572 5.134 24.797 1.00 85.12 88 ARG A N 1
ATOM 676 C CA . ARG A 1 88 ? -13.371 4.773 24.036 1.00 85.12 88 ARG A CA 1
ATOM 677 C C . ARG A 1 88 ? -13.205 3.268 24.040 1.00 85.12 88 ARG A C 1
ATOM 679 O O . ARG A 1 88 ? -13.103 2.634 25.093 1.00 85.12 88 ARG A O 1
ATOM 686 N N . VAL A 1 89 ? -13.135 2.710 22.845 1.00 87.62 89 VAL A N 1
ATOM 687 C CA . VAL A 1 89 ? -13.019 1.274 22.656 1.00 87.62 89 VAL A CA 1
ATOM 688 C C . VAL A 1 89 ? -11.849 0.964 21.736 1.00 87.62 89 VAL A C 1
ATOM 690 O O . VAL A 1 89 ? -11.568 1.709 20.794 1.00 87.62 89 VAL A O 1
ATOM 693 N N . ARG A 1 90 ? -11.143 -0.123 22.029 1.00 88.25 90 ARG A N 1
ATOM 694 C CA . ARG A 1 90 ? -10.124 -0.691 21.151 1.00 88.25 90 ARG A CA 1
ATOM 695 C C . ARG A 1 90 ? -10.773 -1.768 20.301 1.00 88.25 90 ARG A C 1
ATOM 697 O O . ARG A 1 90 ? -11.409 -2.663 20.850 1.00 88.25 90 ARG A O 1
ATOM 704 N N . ILE A 1 91 ? -10.586 -1.701 18.990 1.00 87.31 91 ILE A N 1
ATOM 705 C CA . ILE A 1 91 ? -11.027 -2.755 18.074 1.00 87.31 91 ILE A CA 1
ATOM 706 C C . ILE A 1 91 ? -10.018 -3.898 18.169 1.00 87.31 91 ILE A C 1
ATOM 708 O O . ILE A 1 91 ? -8.841 -3.706 17.871 1.00 87.31 91 ILE A O 1
ATOM 712 N N . VAL A 1 92 ? -10.458 -5.061 18.633 1.00 86.31 92 VAL A N 1
ATOM 713 C CA . VAL A 1 92 ? -9.603 -6.247 18.811 1.00 86.31 92 VAL A CA 1
ATOM 714 C C . VAL A 1 92 ? -9.745 -7.236 17.666 1.00 86.31 92 VAL A C 1
ATOM 716 O O . VAL A 1 92 ? -8.767 -7.892 17.323 1.00 86.31 92 VAL A O 1
ATOM 719 N N . ASP A 1 93 ? -10.927 -7.314 17.057 1.00 83.69 93 ASP A N 1
ATOM 720 C CA . ASP A 1 93 ? -11.185 -8.211 15.933 1.00 83.69 93 ASP A CA 1
ATOM 721 C C . ASP A 1 93 ? -12.365 -7.719 15.079 1.00 83.69 93 ASP A C 1
ATOM 723 O O . ASP A 1 93 ? -13.139 -6.854 15.503 1.00 83.69 93 ASP A O 1
ATOM 727 N N . LEU A 1 94 ? -12.517 -8.272 13.875 1.00 82.50 94 LEU A N 1
ATOM 728 C CA . LEU A 1 94 ? -13.629 -8.000 12.964 1.00 82.50 94 LEU A CA 1
ATOM 729 C C . LEU A 1 94 ? -14.327 -9.299 12.550 1.00 82.50 94 LEU A C 1
ATOM 731 O O . LEU A 1 94 ? -13.774 -10.108 11.806 1.00 82.50 94 LEU A O 1
ATOM 735 N N . ASN A 1 95 ? -15.599 -9.447 12.922 1.00 81.31 95 ASN A N 1
ATOM 736 C CA . ASN A 1 95 ? -16.438 -10.564 12.499 1.00 81.31 95 ASN A CA 1
ATOM 737 C C . ASN A 1 95 ? -17.443 -10.100 11.433 1.00 81.31 95 ASN A C 1
ATOM 739 O O . ASN A 1 95 ? -18.529 -9.594 11.723 1.00 81.31 95 ASN A O 1
ATOM 743 N N . GLY A 1 96 ? -17.058 -10.216 10.161 1.00 78.94 96 GLY A N 1
ATOM 744 C CA . GLY A 1 96 ? -17.889 -9.740 9.052 1.00 78.94 96 GLY A CA 1
ATOM 745 C C . GLY A 1 96 ? -17.991 -8.210 9.032 1.00 78.94 96 GLY A C 1
ATOM 746 O O . GLY A 1 96 ? -17.002 -7.545 8.721 1.00 78.94 96 GLY A O 1
ATOM 747 N N . LEU A 1 97 ? -19.185 -7.689 9.332 1.00 75.31 97 LEU A N 1
ATOM 748 C CA . LEU A 1 97 ? -19.518 -6.255 9.429 1.00 75.31 97 LEU A CA 1
ATOM 749 C C . LEU A 1 97 ? -19.616 -5.764 10.888 1.00 75.31 97 LEU A C 1
ATOM 751 O O . LEU A 1 97 ? -19.984 -4.615 11.143 1.00 75.31 97 LEU A O 1
ATOM 755 N N . GLU A 1 98 ? -19.313 -6.636 11.851 1.00 82.19 98 GLU A N 1
ATOM 756 C CA . GLU A 1 98 ? -19.310 -6.312 13.274 1.00 82.19 98 GLU A CA 1
ATOM 757 C C . GLU A 1 98 ? -17.867 -6.211 13.783 1.00 82.19 98 GLU A C 1
ATOM 759 O O . GLU A 1 98 ? -17.066 -7.130 13.613 1.00 82.19 98 GLU A O 1
ATOM 764 N N . ALA A 1 99 ? -17.534 -5.088 14.414 1.00 84.62 99 ALA A N 1
ATOM 765 C CA . ALA A 1 99 ? -16.260 -4.879 15.080 1.00 84.62 99 ALA A CA 1
ATOM 766 C C . ALA A 1 99 ? -16.353 -5.351 16.530 1.00 84.62 99 ALA A C 1
ATOM 768 O O . ALA A 1 99 ? -17.180 -4.861 17.305 1.00 84.62 99 ALA A O 1
ATOM 769 N N . GLN A 1 100 ? -15.498 -6.297 16.903 1.00 88.06 100 GLN A N 1
ATOM 770 C CA . GLN A 1 100 ? -15.350 -6.706 18.285 1.00 88.06 100 GLN A CA 1
ATOM 771 C C . GLN A 1 100 ? -14.457 -5.702 19.000 1.00 88.06 100 GLN A C 1
ATOM 773 O O . GLN A 1 100 ? -13.351 -5.394 18.544 1.00 88.06 100 GLN A O 1
ATOM 778 N N . VAL A 1 101 ? -14.960 -5.159 20.103 1.00 87.31 101 VAL A N 1
ATOM 779 C CA . VAL A 1 101 ? -14.306 -4.061 20.800 1.00 87.31 101 VAL A CA 1
ATOM 780 C C . VAL A 1 101 ? -14.177 -4.306 22.293 1.00 87.31 101 VAL A C 1
ATOM 782 O O . VAL A 1 101 ? -15.004 -4.973 22.906 1.00 87.31 101 VAL A O 1
ATOM 785 N N . GLU A 1 102 ? -13.150 -3.721 22.891 1.00 86.88 102 GLU A N 1
ATOM 786 C CA . GLU A 1 102 ? -12.910 -3.754 24.332 1.00 86.88 102 GLU A CA 1
ATOM 787 C C . GLU A 1 102 ? -12.840 -2.328 24.877 1.00 86.88 102 GLU A C 1
ATOM 789 O O . GLU A 1 102 ? -12.253 -1.441 24.253 1.00 86.88 102 GLU A O 1
ATOM 794 N N . SER A 1 103 ? -13.445 -2.082 26.040 1.00 80.50 103 SER A N 1
ATOM 795 C CA . SER A 1 103 ? -13.362 -0.784 26.710 1.00 80.50 103 SER A CA 1
ATOM 796 C C . SER A 1 103 ? -11.937 -0.531 27.189 1.00 80.50 103 SER A C 1
ATOM 798 O O . SER A 1 103 ? -11.384 -1.291 27.982 1.00 80.50 103 SER A O 1
ATOM 800 N N . VAL A 1 104 ? -11.351 0.583 26.750 1.00 78.94 104 VAL A N 1
ATOM 801 C CA . VAL A 1 104 ? -10.011 0.996 27.205 1.00 78.94 104 VAL A CA 1
ATOM 802 C C . VAL A 1 104 ? -10.059 1.501 28.655 1.00 78.94 104 VAL A C 1
ATOM 804 O O . VAL A 1 104 ? -9.061 1.449 29.368 1.00 78.94 104 VAL A O 1
ATOM 807 N N . ASP A 1 105 ? -11.241 1.910 29.119 1.00 66.69 105 ASP A N 1
ATOM 808 C CA . ASP A 1 105 ? -11.459 2.487 30.447 1.00 66.69 105 ASP A CA 1
ATOM 809 C C . ASP A 1 105 ? -11.535 1.439 31.581 1.00 66.69 105 ASP A C 1
ATOM 811 O O . ASP A 1 105 ? -11.653 1.792 32.754 1.00 66.69 105 ASP A O 1
ATOM 815 N N . THR A 1 106 ? -11.417 0.138 31.286 1.00 51.75 106 THR A N 1
ATOM 816 C CA . THR A 1 106 ? -11.427 -0.925 32.311 1.00 51.75 106 THR A CA 1
ATOM 817 C C . THR A 1 106 ? -10.020 -1.231 32.833 1.00 51.75 106 THR A C 1
ATOM 819 O O . THR A 1 106 ? -9.580 -2.375 32.846 1.00 51.75 106 THR A O 1
ATOM 822 N N . VAL A 1 107 ? -9.303 -0.208 33.304 1.00 51.16 107 VAL A N 1
ATOM 823 C CA . VAL A 1 107 ? -8.121 -0.388 34.169 1.00 51.16 107 VAL A CA 1
ATOM 824 C C . VAL A 1 107 ? -8.138 0.651 35.296 1.00 51.16 107 VAL A C 1
ATOM 826 O O . VAL A 1 107 ? -7.209 1.435 35.424 1.00 51.16 107 VAL A O 1
ATOM 829 N N . SER A 1 108 ? -9.186 0.697 36.132 1.00 48.09 108 SER A N 1
ATOM 830 C CA . SER A 1 108 ? -9.075 1.363 37.451 1.00 48.09 108 SER A CA 1
ATOM 831 C C . SER A 1 108 ? -10.190 1.058 38.466 1.00 48.09 108 SER A C 1
ATOM 833 O O . SER A 1 108 ? -10.575 1.940 39.233 1.00 48.09 108 SER A O 1
ATOM 835 N N . THR A 1 109 ? -10.751 -0.151 38.541 1.00 47.47 109 THR A N 1
ATOM 836 C CA . THR A 1 109 ? -11.600 -0.501 39.700 1.00 47.47 109 THR A CA 1
ATOM 837 C C . THR A 1 109 ? -11.489 -1.984 40.023 1.00 47.47 109 THR A C 1
ATOM 839 O O . THR A 1 109 ? -12.050 -2.813 39.317 1.00 47.47 109 THR A O 1
ATOM 842 N N . GLY A 1 110 ? -10.775 -2.313 41.107 1.00 42.06 110 GLY A N 1
ATOM 843 C CA . GLY A 1 110 ? -10.941 -3.610 41.769 1.00 42.06 110 GLY A CA 1
ATOM 844 C C . GLY A 1 110 ? -9.691 -4.288 42.331 1.00 42.06 110 GLY A C 1
ATOM 845 O O . GLY A 1 110 ? -9.428 -5.425 41.957 1.00 42.06 110 GLY A O 1
ATOM 846 N N . ARG A 1 111 ? -8.974 -3.664 43.281 1.00 39.03 111 ARG A N 1
ATOM 847 C CA . ARG A 1 111 ? -8.472 -4.394 44.466 1.00 39.03 111 ARG A CA 1
ATOM 848 C C . ARG A 1 111 ? -8.126 -3.437 45.618 1.00 39.03 111 ARG A C 1
ATOM 850 O O . ARG A 1 111 ? -6.978 -3.059 45.809 1.00 39.03 111 ARG A O 1
ATOM 857 N N . SER A 1 112 ? -9.144 -3.059 46.385 1.00 43.53 112 SER A N 1
ATOM 858 C CA . SER A 1 112 ? -8.990 -2.664 47.788 1.00 43.53 112 SER A CA 1
ATOM 859 C C . SER A 1 112 ? -10.042 -3.414 48.603 1.00 43.53 112 SER A C 1
ATOM 861 O O . SER A 1 112 ? -11.194 -2.986 48.664 1.00 43.53 112 SER A O 1
ATOM 863 N N . GLN A 1 113 ? -9.649 -4.554 49.160 1.00 42.88 113 GLN A N 1
ATOM 864 C CA . GLN A 1 113 ? -10.088 -5.042 50.467 1.00 42.88 113 GLN A CA 1
ATOM 865 C C . GLN A 1 113 ? -8.898 -5.758 51.092 1.00 42.88 113 GLN A C 1
ATOM 867 O O . GLN A 1 113 ? -8.201 -6.469 50.329 1.00 42.88 113 GLN A O 1
#

Secondary structure (DSSP, 8-state):
--HHHHHTHHHHHHHHTTTS-HHHHHHHHHHHHHHHHHHHHHHHHHHHS----HHHHHTT-EEEPPTTSEEEETTEEEEEES--TT-EEEEEEEETTEEEEEETT-SS-----

Foldseek 3Di:
DCVVVLVCLLVVLVVCPVPDDPVVSVVVNVVSVVVSVVVVVVVVVVVVPPCCDVQNVLAFDWAFAAQQLWTADPNDIAAEVVSDHRATWGFHHDDPRYTYTDGPPPPDDDDDD

pLDDT: mean 73.43, std 12.67, range [39.03, 88.25]